Protein AF-A0A3Q4HGF5-F1 (afdb_monomer_lite)

pLDDT: mean 71.31, std 18.89, range [35.66, 96.5]

Structure (mmCIF, N/CA/C/O backbone):
data_AF-A0A3Q4HGF5-F1
#
_entry.id   AF-A0A3Q4HGF5-F1
#
loop_
_atom_site.group_PDB
_atom_site.id
_atom_site.type_symbol
_atom_site.label_atom_id
_atom_site.label_alt_id
_atom_site.label_comp_id
_atom_site.label_asym_id
_atom_site.label_entity_id
_atom_site.label_seq_id
_atom_site.pdbx_PDB_ins_code
_atom_site.Cartn_x
_atom_site.Cartn_y
_atom_site.Cartn_z
_atom_site.occupancy
_atom_site.B_iso_or_equiv
_atom_site.auth_seq_id
_atom_site.auth_comp_id
_atom_site.auth_asym_id
_atom_site.auth_atom_id
_atom_site.pdbx_PDB_model_num
ATOM 1 N N . MET A 1 1 ? -56.354 4.482 -46.664 1.00 35.66 1 MET A N 1
ATOM 2 C CA . MET A 1 1 ? -55.286 3.959 -45.785 1.00 35.66 1 MET A CA 1
ATOM 3 C C . MET A 1 1 ? -54.452 5.154 -45.345 1.00 35.66 1 MET A C 1
ATOM 5 O O . MET A 1 1 ? -53.953 5.845 -46.217 1.00 35.66 1 MET A O 1
ATOM 9 N N . LEU A 1 2 ? -54.702 5.656 -44.128 1.00 39.47 2 LEU A N 1
ATOM 10 C CA . LEU A 1 2 ? -53.743 5.702 -43.001 1.00 39.47 2 LEU A CA 1
ATOM 11 C C . LEU A 1 2 ? -52.367 6.253 -43.426 1.00 39.47 2 LEU A C 1
ATOM 13 O O . LEU A 1 2 ? -51.704 5.656 -44.256 1.00 39.47 2 LEU A O 1
ATOM 17 N N . SER A 1 3 ? -51.875 7.365 -42.888 1.00 37.03 3 SER A N 1
ATOM 18 C CA . SER A 1 3 ? -51.579 7.489 -41.462 1.00 37.03 3 SER A CA 1
ATOM 19 C C . SER A 1 3 ? -51.325 8.953 -41.081 1.00 37.03 3 SER A C 1
ATOM 21 O O . SER A 1 3 ? -50.572 9.649 -41.760 1.00 37.03 3 SER A O 1
ATOM 23 N N . GLY A 1 4 ? -51.946 9.413 -39.993 1.00 42.22 4 GLY A N 1
ATOM 24 C CA . GLY A 1 4 ? -51.650 10.703 -39.376 1.00 42.22 4 GLY A CA 1
ATOM 25 C C . GLY A 1 4 ? -50.315 10.655 -38.634 1.00 42.22 4 GLY A C 1
ATOM 26 O O . GLY A 1 4 ? -50.086 9.769 -37.813 1.00 42.22 4 GLY A O 1
ATOM 27 N N . CYS A 1 5 ? -49.437 11.619 -38.904 1.00 43.31 5 CYS A N 1
ATOM 28 C CA . CYS A 1 5 ? -48.225 11.838 -38.119 1.00 43.31 5 CYS A CA 1
ATOM 29 C C . CYS A 1 5 ? -48.594 12.598 -36.836 1.00 43.31 5 CYS A C 1
ATOM 31 O O . CYS A 1 5 ? -48.596 13.827 -36.805 1.00 43.31 5 CYS A O 1
ATOM 33 N N . PHE A 1 6 ? -48.934 11.867 -35.774 1.00 44.28 6 PHE A N 1
ATOM 34 C CA . PHE A 1 6 ? -48.959 12.416 -34.419 1.00 44.28 6 PHE A CA 1
ATOM 35 C C . PHE A 1 6 ? -47.511 12.637 -33.964 1.00 44.28 6 PHE A C 1
ATOM 37 O O . PHE A 1 6 ? -46.807 11.694 -33.606 1.00 44.28 6 PHE A O 1
ATOM 44 N N . GLY A 1 7 ? -47.051 13.888 -34.009 1.00 44.84 7 GLY A N 1
ATOM 45 C CA . GLY A 1 7 ? -45.784 14.297 -33.411 1.00 44.84 7 GLY A CA 1
ATOM 46 C C . GLY A 1 7 ? -45.879 14.225 -31.889 1.00 44.84 7 GLY A C 1
ATOM 47 O O . GLY A 1 7 ? -46.416 15.129 -31.253 1.00 44.84 7 GLY A O 1
ATOM 48 N N . LEU A 1 8 ? -45.385 13.135 -31.305 1.00 48.81 8 LEU A N 1
ATOM 49 C CA . LEU A 1 8 ? -45.295 12.956 -29.860 1.00 48.81 8 LEU A CA 1
ATOM 50 C C . LEU A 1 8 ? -44.100 13.773 -29.334 1.00 48.81 8 LEU A C 1
ATOM 52 O O . LEU A 1 8 ? -42.947 13.361 -29.456 1.00 48.81 8 LEU A O 1
ATOM 56 N N . LEU A 1 9 ? -44.373 14.956 -28.781 1.00 47.81 9 LEU A N 1
ATOM 57 C CA . LEU A 1 9 ? -43.371 15.810 -28.142 1.00 47.81 9 LEU A CA 1
ATOM 58 C C . LEU A 1 9 ? -42.982 15.199 -26.780 1.00 47.81 9 LEU A C 1
ATOM 60 O O . LEU A 1 9 ? -43.634 15.434 -25.764 1.00 47.81 9 LEU A O 1
ATOM 64 N N . LEU A 1 10 ? -41.939 14.369 -26.755 1.00 46.34 10 LEU A N 1
ATOM 65 C CA . LEU A 1 10 ? -41.354 13.836 -25.521 1.00 46.34 10 LEU A CA 1
ATOM 66 C C . LEU A 1 10 ? -40.499 14.919 -24.844 1.00 46.34 10 LEU A C 1
ATOM 68 O O . LEU A 1 10 ? -39.324 15.096 -25.158 1.00 46.34 10 LEU A O 1
ATOM 72 N N . LEU A 1 11 ? -41.098 15.646 -23.900 1.00 50.38 11 LEU A N 1
ATOM 73 C CA . LEU A 1 11 ? -40.380 16.497 -22.950 1.00 50.38 11 LEU A CA 1
ATOM 74 C C . LEU A 1 11 ? -39.703 15.604 -21.898 1.00 50.38 11 LEU A C 1
ATOM 76 O O . LEU A 1 11 ? -40.305 15.241 -20.889 1.00 50.38 11 LEU A O 1
ATOM 80 N N . LEU A 1 12 ? -38.446 15.228 -22.140 1.00 50.66 12 LEU A N 1
ATOM 81 C CA . LEU A 1 12 ? -37.580 14.665 -21.102 1.00 50.66 12 LEU A CA 1
ATOM 82 C C . LEU A 1 12 ? -37.273 15.765 -20.070 1.00 50.66 12 LEU A C 1
ATOM 84 O O . LEU A 1 12 ? -36.785 16.829 -20.462 1.00 50.66 12 LEU A O 1
ATOM 88 N N . PRO A 1 13 ? -37.518 15.553 -18.765 1.00 48.97 13 PRO A N 1
ATOM 89 C CA . PRO A 1 13 ? -37.087 16.507 -17.760 1.00 48.97 13 PRO A CA 1
ATOM 90 C C . PRO A 1 13 ? -35.556 16.495 -17.725 1.00 48.97 13 PRO A C 1
ATOM 92 O O . PRO A 1 13 ? -34.940 15.466 -17.445 1.00 48.97 13 PRO A O 1
ATOM 95 N N . LEU A 1 14 ? -34.936 17.642 -18.017 1.00 52.38 14 LEU A N 1
ATOM 96 C CA . LEU A 1 14 ? -33.533 17.874 -17.691 1.00 52.38 14 LEU A CA 1
ATOM 97 C C . LEU A 1 14 ? -33.391 17.738 -16.173 1.00 52.38 14 LEU A C 1
ATOM 99 O O . LEU A 1 14 ? -33.722 18.646 -15.412 1.00 52.38 14 LEU A O 1
ATOM 103 N N . VAL A 1 15 ? -32.908 16.580 -15.731 1.00 49.19 15 VAL A N 1
ATOM 104 C CA . VAL A 1 15 ? -32.385 16.404 -14.382 1.00 49.19 15 VAL A CA 1
ATOM 105 C C . VAL A 1 15 ? -31.112 17.239 -14.319 1.00 49.19 15 VAL A C 1
ATOM 107 O O . VAL A 1 15 ? -30.035 16.806 -14.725 1.00 49.19 15 VAL A O 1
ATOM 110 N N . CYS A 1 16 ? -31.246 18.481 -13.863 1.00 44.25 16 CYS A N 1
ATOM 111 C CA . CYS A 1 16 ? -30.113 19.308 -13.489 1.00 44.25 16 CYS A CA 1
ATOM 112 C C . CYS A 1 16 ? -29.429 18.636 -12.292 1.00 44.25 16 CYS A C 1
ATOM 114 O O . CYS A 1 16 ? -29.851 18.804 -11.149 1.00 44.25 16 CYS A O 1
ATOM 116 N N . CYS A 1 17 ? -28.389 17.843 -12.551 1.00 39.12 17 CYS A N 1
ATOM 117 C CA . CYS A 1 17 ? -27.475 17.377 -11.516 1.00 39.12 17 CYS A CA 1
ATOM 118 C C . CYS A 1 17 ? -26.797 18.601 -10.890 1.00 39.12 17 CYS A C 1
ATOM 120 O O . CYS A 1 17 ? -25.842 19.149 -11.440 1.00 39.12 17 CYS A O 1
ATOM 122 N N . VAL A 1 18 ? -27.313 19.044 -9.746 1.00 48.78 18 VAL A N 1
ATOM 123 C CA . VAL A 1 18 ? -26.664 20.041 -8.893 1.00 48.78 18 VAL A CA 1
ATOM 124 C C . VAL A 1 18 ? -25.332 19.440 -8.422 1.00 48.78 18 VAL A C 1
ATOM 126 O O . VAL A 1 18 ? -25.352 18.387 -7.779 1.00 48.78 18 VAL A O 1
ATOM 129 N N . PRO A 1 19 ? -24.165 20.040 -8.723 1.00 44.31 19 PRO A N 1
ATOM 130 C CA . PRO A 1 19 ? -22.895 19.520 -8.238 1.00 44.31 19 PRO A CA 1
ATOM 131 C C . PRO A 1 19 ? -22.830 19.720 -6.722 1.00 44.31 19 PRO A C 1
ATOM 133 O O . PRO A 1 19 ? -22.848 20.848 -6.235 1.00 44.31 19 PRO A O 1
ATOM 136 N N . SER A 1 20 ? -22.763 18.631 -5.959 1.00 41.69 20 SER A N 1
ATOM 137 C CA . SER A 1 20 ? -22.551 18.687 -4.512 1.00 41.69 20 SER A CA 1
ATOM 138 C C . SER A 1 20 ? -21.148 19.246 -4.212 1.00 41.69 20 SER A C 1
ATOM 140 O O . SER A 1 20 ? -20.162 18.665 -4.677 1.00 41.69 20 SER A O 1
ATOM 142 N N . PRO A 1 21 ? -20.992 20.324 -3.420 1.00 50.00 21 PRO A N 1
ATOM 143 C CA . PRO A 1 21 ? -19.684 20.844 -3.049 1.00 50.00 21 PRO A CA 1
ATOM 144 C C . PRO A 1 21 ? -19.187 20.108 -1.802 1.00 50.00 21 PRO A C 1
ATOM 146 O O . PRO A 1 21 ? -19.148 20.653 -0.706 1.00 50.00 21 PRO A O 1
ATOM 149 N N . SER A 1 22 ? -18.831 18.833 -1.943 1.00 49.72 22 SER A N 1
ATOM 150 C CA . SER A 1 22 ? -18.155 18.102 -0.863 1.00 49.72 22 SER A CA 1
ATOM 151 C C . SER A 1 22 ? -17.286 16.969 -1.400 1.00 49.72 22 SER A C 1
ATOM 153 O O . SER A 1 22 ? -17.326 15.841 -0.913 1.00 49.72 22 SER A O 1
ATOM 155 N N . ARG A 1 23 ? -16.475 17.254 -2.424 1.00 43.34 23 ARG A N 1
ATOM 156 C CA . ARG A 1 23 ? -15.338 16.395 -2.757 1.00 43.34 23 ARG A CA 1
ATOM 157 C C . ARG A 1 23 ? -14.121 16.973 -2.052 1.00 43.34 23 ARG A C 1
ATOM 159 O O . ARG A 1 23 ? -13.489 17.899 -2.549 1.00 43.34 23 ARG A O 1
ATOM 166 N N . SER A 1 24 ? -13.823 16.451 -0.863 1.00 55.25 24 SER A N 1
ATOM 167 C CA . SER A 1 24 ? -12.527 16.672 -0.220 1.00 55.25 24 SER A CA 1
ATOM 168 C C . SER A 1 24 ? -11.428 16.390 -1.251 1.00 55.25 24 SER A C 1
ATOM 170 O O . SER A 1 24 ? -11.512 15.343 -1.907 1.00 55.25 24 SER A O 1
ATOM 172 N N . PRO A 1 25 ? -10.428 17.270 -1.434 1.00 53.31 25 PRO A N 1
ATOM 173 C CA . PRO A 1 25 ? -9.380 17.016 -2.407 1.00 53.31 25 PRO A CA 1
ATOM 174 C C . PRO A 1 25 ? -8.710 15.700 -2.022 1.00 53.31 25 PRO A C 1
ATOM 176 O O . PRO A 1 25 ? -8.272 15.522 -0.883 1.00 53.31 25 PRO A O 1
ATOM 179 N N . SER A 1 26 ? -8.690 14.750 -2.958 1.00 56.25 26 SER A N 1
ATOM 180 C CA . SER A 1 26 ? -7.901 13.531 -2.835 1.00 56.25 26 SER A CA 1
ATOM 181 C C . SER A 1 26 ? -6.486 13.960 -2.471 1.00 56.25 26 SER A C 1
ATOM 183 O O . SER A 1 26 ? -5.829 14.618 -3.280 1.00 56.25 26 SER A O 1
ATOM 185 N N . ARG A 1 27 ? -6.039 13.662 -1.245 1.00 59.62 27 ARG A N 1
ATOM 186 C CA . ARG A 1 27 ? -4.654 13.909 -0.841 1.00 59.62 27 ARG A CA 1
ATOM 187 C C . ARG A 1 27 ? -3.787 13.026 -1.727 1.00 59.62 27 ARG A C 1
ATOM 189 O O . ARG A 1 27 ? -3.665 11.827 -1.497 1.00 59.62 27 ARG A O 1
ATOM 196 N N . LEU A 1 28 ? -3.291 13.616 -2.807 1.00 65.75 28 LEU A N 1
ATOM 197 C CA . LEU A 1 28 ? -2.440 12.952 -3.774 1.00 65.75 28 LEU A CA 1
ATOM 198 C C . LEU A 1 28 ? -1.163 12.534 -3.041 1.00 65.75 28 LEU A C 1
ATOM 200 O O . LEU A 1 28 ? -0.588 13.326 -2.293 1.00 65.75 28 LEU A O 1
ATOM 204 N N . CYS A 1 29 ? -0.745 11.282 -3.217 1.00 55.31 29 CYS A N 1
ATOM 205 C CA . CYS A 1 29 ? 0.492 10.779 -2.634 1.00 55.31 29 CYS A CA 1
ATOM 206 C C . CYS A 1 29 ? 1.663 11.630 -3.151 1.00 55.31 29 CYS A C 1
ATOM 208 O O . CYS A 1 29 ? 2.008 11.551 -4.329 1.00 55.31 29 CYS A O 1
ATOM 210 N N . ARG A 1 30 ? 2.253 12.460 -2.284 1.00 71.44 30 ARG A N 1
ATOM 211 C CA . ARG A 1 30 ? 3.382 13.328 -2.637 1.00 71.44 30 ARG A CA 1
ATOM 212 C C . ARG A 1 30 ? 4.675 12.529 -2.496 1.00 71.44 30 ARG A C 1
ATOM 214 O O . ARG A 1 30 ? 4.907 11.921 -1.451 1.00 71.44 30 ARG A O 1
ATOM 221 N N . ARG A 1 31 ? 5.498 12.481 -3.545 1.00 65.06 31 ARG A N 1
ATOM 222 C CA . ARG A 1 31 ? 6.819 11.844 -3.483 1.00 65.06 31 ARG A CA 1
ATOM 223 C C . ARG A 1 31 ? 7.765 12.782 -2.735 1.00 65.06 31 ARG A C 1
ATOM 225 O O . ARG A 1 31 ? 7.825 13.963 -3.048 1.00 65.06 31 ARG A O 1
ATOM 232 N N . CYS A 1 32 ? 8.528 12.264 -1.773 1.00 58.56 32 CYS A N 1
ATOM 233 C CA . CYS A 1 32 ? 9.476 13.065 -0.984 1.00 58.56 32 CYS A CA 1
ATOM 234 C C . CYS A 1 32 ? 10.593 13.730 -1.816 1.00 58.56 32 CYS A C 1
ATOM 236 O O . CYS A 1 32 ? 11.316 14.562 -1.286 1.00 58.56 32 CYS A O 1
ATOM 238 N N . CYS A 1 33 ? 10.743 13.368 -3.094 1.00 57.91 33 CYS A N 1
ATOM 239 C CA . CYS A 1 33 ? 11.756 13.911 -4.000 1.00 57.91 33 CYS A CA 1
ATOM 240 C C . CYS A 1 33 ? 11.229 15.007 -4.942 1.00 57.91 33 CYS A C 1
ATOM 242 O O . CYS A 1 33 ? 12.013 15.516 -5.740 1.00 57.91 33 CYS A O 1
ATOM 244 N N . ASP A 1 34 ? 9.941 15.364 -4.881 1.00 60.09 34 ASP A N 1
ATOM 245 C CA . ASP A 1 34 ? 9.435 16.514 -5.633 1.00 60.09 34 ASP A CA 1
ATOM 246 C C . ASP A 1 34 ? 9.974 17.779 -4.951 1.00 60.09 34 ASP A C 1
ATOM 248 O O . ASP A 1 34 ? 9.632 18.072 -3.803 1.00 60.09 34 ASP A O 1
ATOM 252 N N . GLN A 1 35 ? 10.912 18.445 -5.627 1.00 50.84 35 GLN A N 1
ATOM 253 C CA . GLN A 1 35 ? 11.728 19.520 -5.074 1.00 50.84 35 GLN A CA 1
ATOM 254 C C . GLN A 1 35 ? 10.904 20.631 -4.413 1.00 50.84 35 GLN A C 1
ATOM 256 O O . GLN A 1 35 ? 9.824 21.018 -4.854 1.00 50.84 35 GLN A O 1
ATOM 261 N N . GLN A 1 36 ? 11.490 21.102 -3.317 1.00 51.50 36 GLN A N 1
ATOM 262 C CA . GLN A 1 36 ? 11.081 22.209 -2.473 1.00 51.50 36 GLN A CA 1
ATOM 263 C C . GLN A 1 36 ? 10.873 23.497 -3.273 1.00 51.50 36 GLN A C 1
ATOM 265 O O . GLN A 1 36 ? 11.804 23.976 -3.911 1.00 51.50 36 GLN A O 1
ATOM 270 N N . ASP A 1 37 ? 9.711 24.115 -3.083 1.00 43.91 37 ASP A N 1
ATOM 271 C CA . ASP A 1 37 ? 9.666 25.560 -2.879 1.00 43.91 37 ASP A CA 1
ATOM 272 C C . ASP A 1 37 ? 9.748 25.801 -1.361 1.00 43.91 37 ASP A C 1
ATOM 274 O O . ASP A 1 37 ? 9.038 25.168 -0.576 1.00 43.91 37 ASP A O 1
ATOM 278 N N . SER A 1 38 ? 10.716 26.628 -0.973 1.00 43.31 38 SER A N 1
ATOM 279 C CA . SER A 1 38 ? 11.358 26.755 0.345 1.00 43.31 38 SER A CA 1
ATOM 280 C C . SER A 1 38 ? 10.490 27.384 1.473 1.00 43.31 38 SER A C 1
ATOM 282 O O . SER A 1 38 ? 9.271 27.463 1.368 1.00 43.31 38 SER A O 1
ATOM 284 N N . PRO A 1 39 ? 11.077 27.784 2.622 1.00 49.66 39 PRO A N 1
ATOM 285 C CA . PRO A 1 39 ? 11.060 27.051 3.880 1.00 49.66 39 PRO A CA 1
ATOM 286 C C . PRO A 1 39 ? 10.168 27.728 4.935 1.00 49.66 39 PRO A C 1
ATOM 288 O O . PRO A 1 39 ? 10.315 28.913 5.228 1.00 49.66 39 PRO A O 1
ATOM 291 N N . ALA A 1 40 ? 9.310 26.965 5.605 1.00 40.34 40 ALA A N 1
ATOM 292 C CA . ALA A 1 40 ? 8.737 27.398 6.873 1.00 40.34 40 ALA A CA 1
ATOM 293 C C . ALA A 1 40 ? 8.407 26.189 7.747 1.00 40.34 40 ALA A C 1
ATOM 295 O O . ALA A 1 40 ? 7.867 25.194 7.273 1.00 40.34 40 ALA A O 1
ATOM 296 N N . ALA A 1 41 ? 8.697 26.344 9.036 1.00 41.94 41 ALA A N 1
ATOM 297 C CA . ALA A 1 41 ? 8.429 25.426 10.135 1.00 41.94 41 ALA A CA 1
ATOM 298 C C . ALA A 1 41 ? 9.392 24.234 10.262 1.00 41.94 41 ALA A C 1
ATOM 300 O O . ALA A 1 41 ? 9.117 23.098 9.879 1.00 41.94 41 ALA A O 1
ATOM 301 N N . THR A 1 42 ? 10.490 24.499 10.967 1.00 45.69 42 THR A N 1
ATOM 302 C CA . THR A 1 42 ? 11.131 23.542 11.870 1.00 45.69 42 THR A CA 1
ATOM 303 C C . THR A 1 42 ? 10.087 23.027 12.870 1.00 45.69 42 THR A C 1
ATOM 305 O O . THR A 1 42 ? 9.938 23.564 13.964 1.00 45.69 42 THR A O 1
ATOM 308 N N . A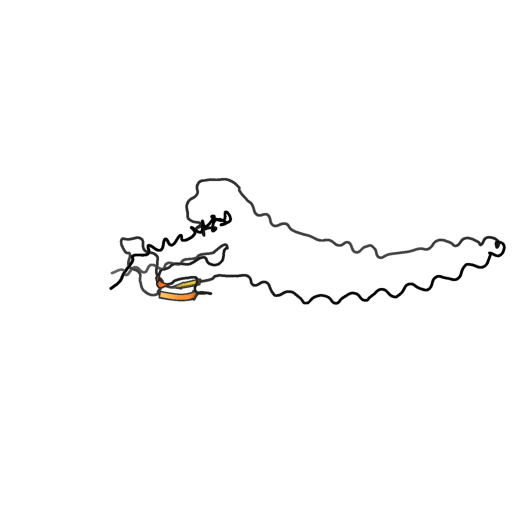LA A 1 43 ? 9.318 22.007 12.499 1.00 45.62 43 ALA A N 1
ATOM 309 C CA . ALA A 1 43 ? 8.484 21.273 13.440 1.00 45.62 43 ALA A CA 1
ATOM 310 C C . ALA A 1 43 ? 9.350 20.182 14.084 1.00 45.62 43 ALA A C 1
ATOM 312 O O . ALA A 1 43 ? 9.434 19.056 13.596 1.00 45.62 43 ALA A O 1
ATOM 313 N N . GLN A 1 44 ? 10.048 20.536 15.165 1.00 44.03 44 GLN A N 1
ATOM 314 C CA . GLN A 1 44 ? 10.618 19.545 16.073 1.00 44.03 44 GLN A CA 1
ATOM 315 C C . GLN A 1 44 ? 9.460 18.795 16.743 1.00 44.03 44 GLN A C 1
ATOM 317 O O . GLN A 1 44 ? 8.711 19.367 17.530 1.00 44.03 44 GLN A O 1
ATOM 322 N N . TYR A 1 45 ? 9.300 17.510 16.436 1.00 41.72 45 TYR A N 1
ATOM 323 C CA . TYR A 1 45 ? 8.420 16.634 17.201 1.00 41.72 45 TYR A CA 1
ATOM 324 C C . TYR A 1 45 ? 9.078 16.338 18.555 1.00 41.72 45 TYR A C 1
ATOM 326 O O . TYR A 1 45 ? 9.953 15.481 18.649 1.00 41.72 45 TYR A O 1
ATOM 334 N N . GLN A 1 46 ? 8.671 17.049 19.608 1.00 54.75 46 GLN A N 1
ATOM 335 C CA . GLN A 1 46 ? 8.976 16.667 20.988 1.00 54.75 46 GLN A CA 1
ATOM 336 C C . GLN A 1 46 ? 7.868 15.752 21.521 1.00 54.75 46 GLN A C 1
ATOM 338 O O . GLN A 1 46 ? 6.704 16.137 21.611 1.00 54.75 46 GLN A O 1
ATOM 343 N N . MET A 1 47 ? 8.248 14.519 21.856 1.00 50.34 47 MET A N 1
ATOM 344 C CA . MET A 1 47 ? 7.405 13.532 22.531 1.00 50.34 47 MET A CA 1
ATOM 345 C C . MET A 1 47 ? 7.216 13.942 24.005 1.00 50.34 47 MET A C 1
ATOM 347 O O . MET A 1 47 ? 8.223 14.131 24.688 1.00 50.34 47 MET A O 1
ATOM 351 N N . PRO A 1 48 ? 5.982 14.080 24.528 1.00 59.56 48 PRO A N 1
ATOM 352 C CA . PRO A 1 48 ? 5.781 14.424 25.932 1.00 59.56 48 PRO A CA 1
ATOM 353 C C . PRO A 1 48 ? 5.985 13.199 26.836 1.00 59.56 48 PRO A C 1
ATOM 355 O O . PRO A 1 48 ? 5.353 12.159 26.652 1.00 59.56 48 PRO A O 1
ATOM 358 N N . GLU A 1 49 ? 6.851 13.331 27.840 1.00 58.44 49 GLU A N 1
ATOM 359 C CA . GLU A 1 49 ? 7.040 12.329 28.891 1.00 58.44 49 GLU A CA 1
ATOM 360 C C . GLU A 1 49 ? 5.960 12.507 29.972 1.00 58.44 49 GLU A C 1
ATOM 362 O O . GLU A 1 49 ? 5.982 13.458 30.753 1.00 58.44 49 GLU A O 1
ATOM 367 N N . VAL A 1 50 ? 4.985 11.596 30.013 1.00 59.38 50 VAL A N 1
ATOM 368 C CA . VAL A 1 50 ? 3.920 11.595 31.026 1.00 59.38 50 VAL A CA 1
ATOM 369 C C . VAL A 1 50 ? 4.357 10.731 32.209 1.00 59.38 50 VAL A C 1
ATOM 371 O O . VAL A 1 50 ? 4.366 9.505 32.120 1.00 59.38 50 VAL A O 1
ATOM 374 N N . ARG A 1 51 ? 4.696 11.363 33.338 1.00 54.22 51 ARG A N 1
ATOM 375 C CA . ARG A 1 51 ? 4.935 10.679 34.621 1.00 54.22 51 ARG A CA 1
ATOM 376 C C . ARG A 1 51 ? 3.743 10.888 35.553 1.00 54.22 51 ARG A C 1
ATOM 378 O O . ARG A 1 51 ? 3.552 11.979 36.081 1.00 54.22 51 ARG A O 1
ATOM 385 N N . THR A 1 52 ? 2.943 9.848 35.780 1.00 46.19 52 THR A N 1
ATOM 386 C CA . THR A 1 52 ? 1.840 9.876 36.754 1.00 46.19 52 THR A CA 1
ATOM 387 C C . THR A 1 52 ? 2.318 9.363 38.111 1.00 46.19 52 THR A C 1
ATOM 389 O O . THR A 1 52 ? 2.591 8.172 38.254 1.00 46.19 52 THR A O 1
ATOM 392 N N . VAL A 1 53 ? 2.396 10.239 39.116 1.00 63.06 53 VAL A N 1
ATOM 393 C CA . VAL A 1 53 ? 2.697 9.857 40.506 1.00 63.06 53 VAL A CA 1
ATOM 394 C C . VAL A 1 53 ? 1.406 9.925 41.320 1.00 63.06 53 VAL A C 1
ATOM 396 O O . VAL A 1 53 ? 0.891 11.006 41.592 1.00 63.06 53 VAL A O 1
ATOM 399 N N . ILE A 1 54 ? 0.867 8.766 41.698 1.00 64.88 54 ILE A N 1
ATOM 400 C CA . ILE A 1 54 ? -0.273 8.655 42.615 1.00 64.88 54 ILE A CA 1
ATOM 401 C C . ILE A 1 54 ? 0.300 8.537 44.032 1.00 64.88 54 ILE A C 1
ATOM 403 O O . ILE A 1 54 ? 0.923 7.533 44.370 1.00 64.88 54 ILE A O 1
ATOM 407 N N . ASN A 1 55 ? 0.131 9.573 44.856 1.00 55.16 55 ASN A N 1
ATOM 408 C CA . ASN A 1 55 ? 0.661 9.601 46.220 1.00 55.16 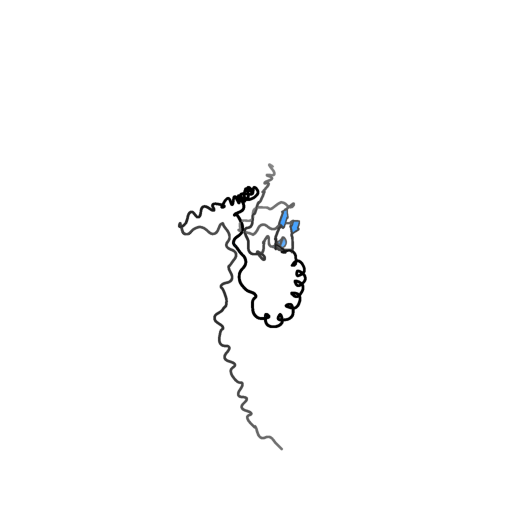55 ASN A CA 1
ATOM 409 C C . ASN A 1 55 ? -0.261 8.815 47.177 1.00 55.16 55 ASN A C 1
ATOM 411 O O . ASN A 1 55 ? -1.266 9.335 47.659 1.00 55.16 55 ASN A O 1
ATOM 415 N N . MET A 1 56 ? 0.063 7.544 47.436 1.00 54.59 56 MET A N 1
ATOM 416 C CA . MET A 1 56 ? -0.641 6.678 48.396 1.00 54.59 56 MET A CA 1
ATOM 417 C C . MET A 1 56 ? -0.180 6.944 49.842 1.00 54.59 56 MET A C 1
ATOM 419 O O . MET A 1 56 ? 0.481 6.104 50.446 1.00 54.59 56 MET A O 1
ATOM 423 N N . THR A 1 57 ? -0.507 8.108 50.414 1.00 59.38 57 THR A N 1
ATOM 424 C CA . THR A 1 57 ? -0.189 8.423 51.829 1.00 59.38 57 THR A CA 1
ATOM 425 C C . THR A 1 57 ? -1.392 8.757 52.718 1.00 59.38 57 THR A C 1
ATOM 427 O O . THR A 1 57 ? -1.212 9.047 53.895 1.00 59.38 57 THR A O 1
ATOM 430 N N . ILE A 1 58 ? -2.635 8.613 52.244 1.00 54.44 58 ILE A N 1
ATOM 431 C CA . ILE A 1 58 ? -3.838 8.829 53.079 1.00 54.44 58 ILE A CA 1
ATOM 432 C C . ILE A 1 58 ? -4.302 7.524 53.756 1.00 54.44 58 ILE A C 1
ATOM 434 O O . ILE A 1 58 ? -5.453 7.122 53.631 1.00 54.44 58 ILE A O 1
ATOM 438 N N . LEU A 1 59 ? -3.404 6.830 54.461 1.00 55.03 59 LEU A N 1
ATOM 439 C CA . LEU A 1 59 ? -3.753 5.684 55.315 1.00 55.03 59 LEU A CA 1
ATOM 440 C C . LEU A 1 59 ? -2.950 5.720 56.621 1.00 55.03 59 LEU A C 1
ATOM 442 O O . LEU A 1 59 ? -2.057 4.905 56.837 1.00 55.03 59 LEU A O 1
ATOM 446 N N . LYS A 1 60 ? -3.271 6.671 57.506 1.00 54.12 60 LYS A N 1
ATOM 447 C CA . LYS A 1 60 ? -3.015 6.527 58.945 1.00 54.12 60 LYS A CA 1
ATOM 448 C C . LYS A 1 60 ? -3.934 7.456 59.736 1.00 54.12 60 LYS A C 1
ATOM 450 O O . LYS A 1 60 ? -3.734 8.666 59.750 1.00 54.12 60 LYS A O 1
ATOM 455 N N . GLY A 1 61 ? -4.973 6.876 60.327 1.00 59.38 61 GLY A N 1
ATOM 456 C CA . GLY A 1 61 ? -5.783 7.542 61.339 1.00 59.38 61 GLY A CA 1
ATOM 457 C C . GLY A 1 61 ? -5.109 7.512 62.711 1.00 59.38 61 GLY A C 1
ATOM 458 O O . GLY A 1 61 ? -4.098 6.830 62.889 1.00 59.38 61 GLY A O 1
ATOM 459 N N . ASP A 1 62 ? -5.723 8.268 63.627 1.00 51.66 62 ASP A N 1
ATOM 460 C CA . ASP A 1 62 ? -5.787 8.132 65.099 1.00 51.66 62 ASP A CA 1
ATOM 461 C C . ASP A 1 62 ? -5.421 9.460 65.793 1.00 51.66 62 ASP A C 1
ATOM 463 O O . ASP A 1 62 ? -4.501 10.155 65.378 1.00 51.66 62 ASP A O 1
ATOM 467 N N . LYS A 1 63 ? -6.117 9.926 66.837 1.00 57.03 63 LYS A N 1
ATOM 468 C CA . LYS A 1 63 ? -6.711 9.222 67.984 1.00 57.03 63 LYS A CA 1
ATOM 469 C C . LYS A 1 63 ? -7.958 9.971 68.483 1.00 57.03 63 LYS A C 1
ATOM 471 O O . LYS A 1 63 ? -8.011 11.191 68.396 1.00 57.03 63 LYS A O 1
ATOM 476 N N . GLY A 1 64 ? -8.930 9.226 69.010 1.00 60.53 64 GLY A N 1
ATOM 477 C CA . GLY A 1 64 ? -10.223 9.750 69.459 1.00 60.53 64 GLY A CA 1
ATOM 478 C C . GLY A 1 64 ? -10.165 10.697 70.662 1.00 60.53 64 GLY A C 1
ATOM 479 O O . GLY A 1 64 ? -9.310 10.563 71.544 1.00 60.53 64 GLY A O 1
ATOM 480 N N . ASP A 1 65 ? -11.124 11.622 70.678 1.00 65.62 65 ASP A N 1
ATOM 481 C CA . ASP A 1 65 ? -11.334 12.631 71.713 1.00 65.62 65 ASP A CA 1
ATOM 482 C C . ASP A 1 65 ? -11.828 12.039 73.044 1.00 65.62 65 ASP A C 1
ATOM 484 O O . ASP A 1 65 ? -12.445 10.971 73.111 1.00 65.62 65 ASP A O 1
ATOM 488 N N . LYS A 1 66 ? -11.544 12.757 74.135 1.00 65.19 66 LYS A N 1
ATOM 489 C CA . LYS A 1 66 ? -11.945 12.405 75.503 1.00 65.19 66 LYS A CA 1
ATOM 490 C C . LYS A 1 66 ? -13.446 12.654 75.690 1.00 65.19 66 LYS A C 1
ATOM 492 O O . LYS A 1 66 ? -13.932 13.725 75.360 1.00 65.19 66 LYS A O 1
ATOM 497 N N . GLY A 1 67 ? -14.160 11.676 76.248 1.00 61.41 67 GLY A N 1
ATOM 498 C CA . GLY A 1 67 ? -15.610 11.759 76.439 1.00 61.41 67 GLY A CA 1
ATOM 499 C C . GLY A 1 67 ? -16.037 12.774 77.503 1.00 61.41 67 GLY A C 1
ATOM 500 O O . GLY A 1 67 ? -15.472 12.810 78.600 1.00 61.41 67 GLY A O 1
ATOM 501 N N . ASP A 1 68 ? -17.072 13.550 77.186 1.00 65.88 68 ASP A N 1
ATOM 502 C CA . ASP A 1 68 ? -17.700 14.504 78.100 1.00 65.88 68 ASP A CA 1
ATOM 503 C C . ASP A 1 68 ? -18.674 13.832 79.081 1.00 65.88 68 ASP A C 1
ATOM 505 O O . ASP A 1 68 ? -19.309 12.813 78.795 1.00 65.88 68 ASP A O 1
ATOM 509 N N . LYS A 1 69 ? -18.800 14.427 80.272 1.00 64.31 69 LYS A N 1
ATOM 510 C CA . LYS A 1 69 ? -19.686 13.966 81.350 1.00 64.31 69 LYS A CA 1
ATOM 511 C C . LYS A 1 69 ? -21.148 14.310 81.031 1.00 64.31 69 LYS A C 1
ATOM 513 O O . LYS A 1 69 ? -21.453 15.434 80.647 1.00 64.31 69 LYS A O 1
ATOM 518 N N . GLY A 1 70 ? -22.045 13.343 81.230 1.00 61.44 70 GLY A N 1
ATOM 519 C CA . GLY A 1 70 ? -23.452 13.430 80.827 1.00 61.44 70 GLY A CA 1
ATOM 520 C C . GLY A 1 70 ? -24.257 14.536 81.518 1.00 61.44 70 GLY A C 1
ATOM 521 O O . GLY A 1 70 ? -24.071 14.824 82.702 1.00 61.44 70 GLY A O 1
ATOM 522 N N . THR A 1 71 ? -25.184 15.128 80.766 1.00 63.47 71 THR A N 1
ATOM 523 C CA . THR A 1 71 ? -26.140 16.135 81.240 1.00 63.47 71 THR A CA 1
ATOM 524 C C . THR A 1 71 ? -27.428 15.485 81.781 1.00 63.47 71 THR A C 1
ATOM 526 O O . THR A 1 71 ? -27.783 14.385 81.350 1.00 63.47 71 THR A O 1
ATOM 529 N N . PRO A 1 72 ? -28.143 16.126 82.731 1.00 67.19 72 PRO A N 1
ATOM 530 C CA . PRO A 1 72 ? -29.395 15.596 83.282 1.00 67.19 72 PRO A CA 1
ATOM 531 C C . PRO A 1 72 ? -30.506 15.429 82.233 1.00 67.19 72 PRO A C 1
ATOM 533 O O . PRO A 1 72 ? -30.609 16.210 81.285 1.00 67.19 72 PRO A O 1
ATOM 536 N N . GLY A 1 73 ? -31.356 14.416 82.430 1.00 62.31 73 GLY A N 1
ATOM 537 C CA . GLY A 1 73 ? -32.400 14.019 81.482 1.00 62.31 73 GLY A CA 1
ATOM 538 C C . GLY A 1 73 ? -33.508 15.061 81.306 1.00 62.31 73 GLY A C 1
ATOM 539 O O . GLY A 1 73 ? -33.966 15.674 82.270 1.00 62.31 73 GLY A O 1
ATOM 540 N N . LYS A 1 74 ? -33.956 15.245 80.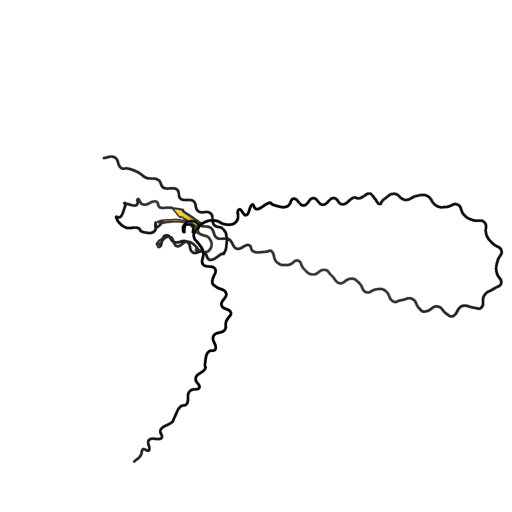059 1.00 64.75 74 LYS A N 1
ATOM 541 C CA . LYS A 1 74 ? -35.080 16.126 79.709 1.00 64.75 74 LYS A CA 1
ATOM 542 C C . LYS A 1 74 ? -36.429 15.388 79.826 1.00 64.75 74 LYS A C 1
ATOM 544 O O . LYS A 1 74 ? -36.446 14.167 79.663 1.00 64.75 74 LYS A O 1
ATOM 549 N N . PRO A 1 75 ? -37.545 16.104 80.081 1.00 66.38 75 PRO A N 1
ATOM 550 C CA . PRO A 1 75 ? -38.888 15.521 80.149 1.00 66.38 75 PRO A CA 1
ATOM 551 C C . PRO A 1 75 ? -39.279 14.743 78.883 1.00 66.38 75 PRO A C 1
ATOM 553 O O . PRO A 1 75 ? -38.797 15.045 77.791 1.00 66.38 75 PRO A O 1
ATOM 556 N N . GLY A 1 76 ? -40.159 13.749 79.051 1.00 65.44 76 GLY A N 1
ATOM 557 C CA . GLY A 1 76 ? -40.564 12.810 78.001 1.00 65.44 76 GLY A CA 1
ATOM 558 C C . GLY A 1 76 ? -41.230 13.482 76.799 1.00 65.44 76 GLY A C 1
ATOM 559 O O . GLY A 1 76 ? -42.087 14.348 76.957 1.00 65.44 76 GLY A O 1
ATOM 560 N N . LEU A 1 77 ? -40.813 13.069 75.603 1.00 67.56 77 LEU A N 1
ATOM 561 C CA . LEU A 1 77 ? -41.270 13.612 74.327 1.00 67.56 77 LEU A CA 1
ATOM 562 C C . LEU A 1 77 ? -42.548 12.916 73.847 1.00 67.56 77 LEU A C 1
ATOM 564 O O . LEU A 1 77 ? -42.723 11.712 74.030 1.00 67.56 77 LEU A O 1
ATOM 568 N N . GLU A 1 78 ? -43.411 13.699 73.202 1.00 70.19 78 GLU A N 1
ATOM 569 C CA . GLU A 1 78 ? -44.593 13.231 72.481 1.00 70.19 78 GLU A CA 1
ATOM 570 C C . GLU A 1 78 ? -44.214 12.148 71.455 1.00 70.19 78 GLU A C 1
ATOM 572 O O . GLU A 1 78 ? -43.154 12.210 70.825 1.00 70.19 78 GLU A O 1
ATOM 577 N N . GLY A 1 79 ? -45.062 11.121 71.329 1.00 68.69 79 GLY A N 1
ATOM 578 C CA . GLY A 1 79 ? -44.780 9.936 70.520 1.00 68.69 79 GLY A CA 1
ATOM 579 C C . GLY A 1 79 ? -44.501 10.299 69.063 1.00 68.69 79 GLY A C 1
ATOM 580 O O . GLY A 1 79 ? -45.312 10.951 68.408 1.00 68.69 79 GLY A O 1
ATOM 581 N N . SER A 1 80 ? -43.346 9.878 68.545 1.00 73.75 80 SER A N 1
ATOM 582 C CA . SER A 1 80 ? -42.927 10.233 67.191 1.00 73.75 80 SER A CA 1
ATOM 583 C C . SER A 1 80 ? -43.861 9.620 66.138 1.00 73.75 80 SER A C 1
ATOM 585 O O . SER A 1 80 ? -44.211 8.442 66.264 1.00 73.75 80 SER A O 1
ATOM 587 N N . PRO A 1 81 ? -44.217 10.363 65.071 1.00 75.62 81 PRO A N 1
ATOM 588 C CA . PRO A 1 81 ? -44.967 9.825 63.940 1.00 75.62 81 PRO A CA 1
ATOM 589 C C . PRO A 1 81 ? -44.331 8.540 63.398 1.00 75.62 81 PRO A C 1
ATOM 591 O O . PRO A 1 81 ? -43.105 8.414 63.367 1.00 75.62 81 PRO A O 1
ATOM 594 N N . GLY A 1 82 ? -45.167 7.594 62.960 1.00 75.56 82 GLY A N 1
ATOM 595 C CA . GLY A 1 82 ? -44.716 6.300 62.448 1.00 75.56 82 GLY A CA 1
ATOM 596 C C . GLY A 1 82 ? -43.663 6.449 61.348 1.00 75.56 82 GLY A C 1
ATOM 597 O O . GLY A 1 82 ? -43.800 7.271 60.440 1.00 75.56 82 GLY A O 1
ATOM 598 N N . TYR A 1 83 ? -42.595 5.658 61.442 1.00 80.62 83 TYR A N 1
ATOM 599 C CA . TYR A 1 83 ? -41.472 5.736 60.515 1.00 80.62 83 TYR A CA 1
ATOM 600 C C . TYR A 1 83 ? -41.920 5.453 59.079 1.00 80.62 83 TYR A C 1
ATOM 602 O O . TYR A 1 83 ? -42.609 4.469 58.802 1.00 80.62 83 TYR A O 1
ATOM 610 N N . ARG A 1 84 ? -41.487 6.305 58.141 1.00 81.50 84 ARG A N 1
ATOM 611 C CA . ARG A 1 84 ? -41.607 6.021 56.708 1.00 81.50 84 ARG A CA 1
ATOM 612 C C . ARG A 1 84 ? -40.897 4.693 56.424 1.00 81.50 84 ARG A C 1
ATOM 614 O O . ARG A 1 84 ? -39.769 4.496 56.872 1.00 81.50 84 ARG A O 1
ATOM 621 N N . GLY A 1 85 ? -41.566 3.804 55.687 1.00 82.31 85 GLY A N 1
ATOM 622 C CA . GLY A 1 85 ? -41.012 2.503 55.311 1.00 82.31 85 GLY A CA 1
ATOM 623 C C . GLY A 1 85 ? -39.638 2.634 54.636 1.00 82.31 85 GLY A C 1
ATOM 624 O O . GLY A 1 85 ? -39.359 3.665 54.011 1.00 82.31 85 GLY A O 1
ATOM 625 N N . PRO A 1 86 ? -38.765 1.622 54.773 1.00 89.00 86 PRO A N 1
ATOM 626 C CA . PRO A 1 86 ? -37.406 1.691 54.257 1.00 89.00 86 PRO A CA 1
ATOM 627 C C . PRO A 1 86 ? -37.412 1.909 52.742 1.00 89.00 86 PRO A C 1
ATOM 629 O O . PRO A 1 86 ? -38.245 1.362 52.016 1.00 89.00 86 PRO A O 1
ATOM 632 N N . MET A 1 87 ? -36.467 2.716 52.260 1.00 86.81 87 MET A N 1
ATOM 633 C CA . MET A 1 87 ? -36.255 2.890 50.827 1.00 86.81 87 MET A CA 1
ATOM 634 C C . MET A 1 87 ? -35.922 1.531 50.197 1.00 86.81 87 MET A C 1
ATOM 636 O O . MET A 1 87 ? -35.119 0.774 50.745 1.00 86.81 87 MET A O 1
ATOM 640 N N . GLY A 1 88 ? -36.539 1.226 49.052 1.00 88.56 88 GLY A N 1
ATOM 641 C CA . GLY A 1 88 ? -36.268 -0.011 48.322 1.00 88.56 88 GLY A CA 1
ATOM 642 C C . GLY A 1 88 ? -34.783 -0.143 47.949 1.00 88.56 88 GLY A C 1
ATOM 643 O O . GLY A 1 88 ? -34.088 0.869 47.801 1.00 88.56 88 GLY A O 1
ATOM 644 N N . PRO A 1 89 ? -34.270 -1.375 47.798 1.00 92.62 89 PRO A N 1
ATOM 645 C CA . PRO A 1 89 ? -32.871 -1.599 47.464 1.00 92.62 89 PRO A CA 1
ATOM 646 C C . PRO A 1 89 ? -32.522 -0.959 46.115 1.00 92.62 89 PRO A C 1
ATOM 648 O O . PRO A 1 89 ? -33.298 -1.006 45.160 1.00 92.62 89 PRO A O 1
ATOM 651 N N . LYS A 1 90 ? -31.327 -0.365 46.027 1.00 91.62 90 LYS A N 1
ATOM 652 C CA . LYS A 1 90 ? -30.803 0.173 44.768 1.00 91.62 90 LYS A CA 1
ATOM 653 C C . LYS A 1 90 ? -30.660 -0.969 43.758 1.00 91.62 90 LYS A C 1
ATOM 655 O O . LYS A 1 90 ? -30.099 -2.010 44.090 1.00 91.62 90 LYS A O 1
ATOM 660 N N . GLY A 1 91 ? -31.136 -0.759 42.530 1.00 89.81 91 GLY A N 1
ATOM 661 C CA . GLY A 1 91 ? -30.975 -1.730 41.446 1.00 89.81 91 GLY A CA 1
ATOM 662 C C . GLY A 1 91 ? -29.504 -2.092 41.214 1.00 89.81 91 GLY A C 1
ATOM 663 O O . GLY A 1 91 ? -28.607 -1.262 41.402 1.00 89.81 91 GLY A O 1
ATOM 664 N N . SER A 1 92 ? -29.250 -3.337 40.812 1.00 93.50 92 SER A N 1
ATOM 665 C CA . SER A 1 92 ? -27.904 -3.815 40.496 1.00 93.50 92 SER A CA 1
ATOM 666 C C . SER A 1 92 ? -27.286 -3.013 39.351 1.00 93.50 92 SER A C 1
ATOM 668 O O . SER A 1 92 ? -27.969 -2.646 38.394 1.00 93.50 92 SER A O 1
ATOM 670 N N . LYS A 1 93 ? -25.971 -2.773 39.417 1.00 92.44 93 LYS A N 1
ATOM 671 C CA . LYS A 1 93 ? -25.225 -2.184 38.299 1.00 92.44 93 LYS A CA 1
ATOM 672 C C . LYS A 1 93 ? -25.346 -3.106 37.077 1.00 92.44 93 LYS A C 1
ATOM 674 O O . LYS A 1 93 ? -25.188 -4.316 37.213 1.00 92.44 93 LYS A O 1
ATOM 679 N N . GLY A 1 94 ? -25.628 -2.532 35.906 1.00 91.25 94 GLY A N 1
ATOM 680 C CA . GLY A 1 94 ? -25.647 -3.279 34.647 1.00 91.25 94 GLY A CA 1
ATOM 681 C C . GLY A 1 94 ? -24.296 -3.942 34.361 1.00 91.25 94 GLY A C 1
ATOM 682 O O . GLY A 1 94 ? -23.255 -3.475 34.833 1.00 91.25 94 GLY A O 1
ATOM 683 N N . GLN A 1 95 ? -24.315 -5.037 33.602 1.00 93.12 95 GLN A N 1
ATOM 684 C CA . GLN A 1 95 ? -23.090 -5.718 33.183 1.00 93.12 95 GLN A CA 1
ATOM 685 C C . GLN A 1 95 ? -22.250 -4.813 32.273 1.00 93.12 95 GLN A C 1
ATOM 687 O O . GLN A 1 95 ? -22.783 -3.989 31.528 1.00 93.12 95 GLN A O 1
ATOM 692 N N . ALA A 1 96 ? -20.926 -4.954 32.355 1.00 92.31 96 ALA A N 1
ATOM 693 C CA . ALA A 1 96 ? -20.023 -4.277 31.436 1.00 92.31 96 ALA A CA 1
ATOM 694 C C . ALA A 1 96 ? -20.257 -4.785 30.004 1.00 92.31 96 ALA A C 1
ATOM 696 O O . ALA A 1 96 ? -20.508 -5.972 29.801 1.00 92.31 96 ALA A O 1
ATOM 697 N N . GLY A 1 97 ? -20.168 -3.883 29.024 1.00 91.00 97 GLY A N 1
ATOM 698 C CA . GLY A 1 97 ? -20.215 -4.262 27.613 1.00 91.00 97 GLY A CA 1
ATOM 699 C C . GLY A 1 97 ? -19.039 -5.165 27.233 1.00 91.00 97 GLY A C 1
ATOM 700 O O . GLY A 1 97 ? -18.003 -5.178 27.902 1.00 91.00 97 GLY A O 1
ATOM 701 N N . THR A 1 98 ? -19.196 -5.916 26.146 1.00 93.06 98 THR A N 1
ATOM 702 C CA . THR A 1 98 ? -18.112 -6.731 25.594 1.00 93.06 98 THR A CA 1
ATOM 703 C C . THR A 1 98 ? -16.953 -5.845 25.127 1.00 93.06 98 THR A C 1
ATOM 705 O O . THR A 1 98 ? -17.195 -4.725 24.664 1.00 93.06 98 THR A O 1
ATOM 708 N N . PRO A 1 99 ? -15.698 -6.322 25.208 1.00 89.25 99 PRO A N 1
ATOM 709 C CA . PRO A 1 99 ? -14.570 -5.634 24.590 1.00 89.25 99 PRO A CA 1
ATOM 710 C C . PRO A 1 99 ? -14.838 -5.358 23.105 1.00 89.25 99 PRO A C 1
ATOM 712 O O . PRO A 1 99 ? -15.437 -6.187 22.419 1.00 89.25 99 PRO A O 1
ATOM 715 N N . GLY A 1 100 ? -14.410 -4.190 22.622 1.00 86.94 100 GLY A N 1
ATOM 716 C CA . GLY A 1 100 ? -14.468 -3.863 21.198 1.00 86.94 100 GLY A CA 1
ATOM 717 C C . GLY A 1 100 ? -13.468 -4.683 20.380 1.00 86.94 100 GLY A C 1
ATOM 718 O O . GLY A 1 100 ? -12.513 -5.241 20.925 1.00 86.94 100 GLY A O 1
ATOM 719 N N . ASP A 1 101 ? -13.676 -4.727 19.066 1.00 87.44 101 ASP A N 1
ATOM 720 C CA . ASP A 1 101 ? -12.773 -5.417 18.146 1.00 87.44 101 ASP A CA 1
ATOM 721 C C . ASP A 1 101 ? -11.361 -4.819 18.159 1.00 87.44 101 ASP A C 1
ATOM 723 O O . ASP A 1 101 ? -11.153 -3.617 18.354 1.00 87.44 101 ASP A O 1
ATOM 727 N N . ALA A 1 102 ? -10.369 -5.671 17.894 1.00 82.06 102 ALA A N 1
ATOM 728 C CA . ALA A 1 102 ? -8.987 -5.238 17.760 1.00 82.06 102 ALA A CA 1
ATOM 729 C C . ALA A 1 102 ? -8.821 -4.262 16.581 1.00 82.06 102 ALA A C 1
ATOM 731 O O . ALA A 1 102 ? -9.304 -4.500 15.470 1.00 82.06 102 ALA A O 1
ATOM 732 N N . CYS A 1 103 ? -8.073 -3.181 16.809 1.00 80.38 103 CYS A N 1
ATOM 733 C CA . CYS A 1 103 ? -7.734 -2.217 15.768 1.00 80.38 103 CYS A CA 1
ATOM 734 C C . CYS A 1 103 ? -6.868 -2.884 14.683 1.00 80.38 103 CYS A C 1
ATOM 736 O O . CYS A 1 103 ? -5.733 -3.289 14.941 1.00 80.38 103 CYS A O 1
ATOM 738 N N . LYS A 1 104 ? -7.392 -2.991 13.456 1.00 81.69 104 LYS A N 1
ATOM 739 C CA . LYS A 1 104 ? -6.631 -3.461 12.292 1.00 81.69 104 LYS A CA 1
ATOM 740 C C . LYS A 1 104 ? -5.858 -2.286 11.705 1.00 81.69 104 LYS A C 1
ATOM 742 O O . LYS A 1 104 ? -6.444 -1.437 11.040 1.00 81.69 104 LYS A O 1
ATOM 747 N N . ILE A 1 105 ? -4.551 -2.238 11.943 1.00 82.56 105 ILE A N 1
ATOM 748 C CA . ILE A 1 105 ? -3.686 -1.208 11.359 1.00 82.56 105 ILE A CA 1
ATOM 749 C C . ILE A 1 105 ? -3.359 -1.621 9.915 1.00 82.56 105 ILE A C 1
ATOM 751 O O . ILE A 1 105 ? -2.678 -2.636 9.718 1.00 82.56 105 ILE A O 1
ATOM 755 N N . PRO A 1 106 ? -3.835 -0.877 8.899 1.00 85.62 106 PRO A N 1
ATOM 756 C CA . PRO A 1 106 ? -3.524 -1.188 7.514 1.00 85.62 106 PRO A CA 1
ATOM 757 C C . PRO A 1 106 ? -2.034 -0.939 7.268 1.00 85.62 106 PRO A C 1
ATOM 759 O O . PRO A 1 106 ? -1.495 0.105 7.630 1.00 85.62 106 PRO A O 1
ATOM 762 N N . HIS A 1 107 ? -1.362 -1.900 6.645 1.00 88.50 107 HIS A N 1
ATOM 763 C CA . HIS A 1 107 ? 0.048 -1.793 6.288 1.00 88.50 107 HIS A CA 1
ATOM 764 C C . HIS A 1 107 ? 0.267 -2.293 4.863 1.00 88.50 107 HIS A C 1
ATOM 766 O O . HIS A 1 107 ? -0.475 -3.128 4.354 1.00 88.50 107 HIS A O 1
ATOM 772 N N . SER A 1 108 ? 1.303 -1.769 4.217 1.00 94.25 108 SER A N 1
ATOM 773 C CA . SER A 1 108 ? 1.684 -2.124 2.856 1.00 94.25 108 SER A CA 1
ATOM 774 C C . SER A 1 108 ? 3.189 -2.334 2.817 1.00 94.25 108 SER A C 1
ATOM 776 O O . SER A 1 108 ? 3.935 -1.423 3.170 1.00 94.25 108 SER A O 1
ATOM 778 N N . SER A 1 109 ? 3.640 -3.507 2.378 1.00 94.25 109 SER A N 1
ATOM 779 C CA . SER A 1 109 ? 5.065 -3.790 2.202 1.00 94.25 109 SER A CA 1
ATOM 780 C C . SER A 1 109 ? 5.317 -4.561 0.912 1.00 94.25 109 SER A C 1
ATOM 782 O O . SER A 1 109 ? 4.504 -5.386 0.486 1.00 94.25 109 SER A O 1
ATOM 784 N N . PHE A 1 110 ? 6.455 -4.275 0.286 1.00 96.31 110 PHE A N 1
ATOM 785 C CA . PHE A 1 110 ? 6.940 -5.018 -0.863 1.00 96.31 110 PHE A CA 1
ATOM 786 C C . PHE A 1 110 ? 8.465 -5.138 -0.813 1.00 96.31 110 PHE A C 1
ATOM 788 O O . PHE A 1 110 ? 9.155 -4.292 -0.247 1.00 96.31 110 PHE A O 1
ATOM 795 N N . SER A 1 111 ? 8.982 -6.198 -1.418 1.00 96.50 111 SER A N 1
ATOM 796 C CA . SER A 1 111 ? 10.397 -6.438 -1.661 1.00 96.50 111 SER A CA 1
ATOM 797 C C . SER A 1 111 ? 10.517 -7.186 -2.978 1.00 96.50 111 SER A C 1
ATOM 799 O O . SER A 1 111 ? 9.878 -8.223 -3.181 1.00 96.50 111 SER A O 1
ATOM 801 N N . VAL A 1 112 ? 11.304 -6.634 -3.892 1.00 95.81 112 VAL A N 1
ATOM 802 C CA . VAL A 1 112 ? 11.452 -7.131 -5.258 1.00 95.81 112 VAL A CA 1
ATOM 803 C C . VAL A 1 112 ? 12.916 -7.141 -5.659 1.00 95.81 112 VAL A C 1
ATOM 805 O O . VAL A 1 112 ? 13.718 -6.352 -5.165 1.00 95.81 112 VAL A O 1
ATOM 808 N N . GLY A 1 113 ? 13.256 -8.059 -6.550 1.00 93.62 113 GLY A N 1
ATOM 809 C CA . GLY A 1 113 ? 14.597 -8.251 -7.071 1.00 93.62 113 GLY A CA 1
ATOM 810 C C . GLY A 1 113 ? 14.583 -8.366 -8.583 1.00 93.62 113 GLY A C 1
ATOM 811 O O . GLY A 1 113 ? 13.564 -8.680 -9.205 1.00 93.62 113 GLY A O 1
ATOM 812 N N . ARG A 1 114 ? 15.741 -8.094 -9.173 1.00 91.50 114 ARG A N 1
ATOM 813 C CA . ARG A 1 114 ? 15.995 -8.334 -10.585 1.00 91.50 114 ARG A CA 1
ATOM 814 C C . ARG A 1 114 ? 17.209 -9.244 -10.700 1.00 91.50 114 ARG A C 1
ATOM 816 O O . ARG A 1 114 ? 18.265 -8.913 -10.169 1.00 91.50 114 ARG A O 1
ATOM 823 N N . ARG A 1 115 ? 17.049 -10.389 -11.359 1.00 87.06 115 ARG A N 1
ATOM 824 C CA . ARG A 1 115 ? 18.127 -11.363 -11.592 1.00 87.06 115 ARG A CA 1
ATOM 825 C C . ARG A 1 115 ? 18.777 -11.154 -12.949 1.00 87.06 115 ARG A C 1
ATOM 827 O O . ARG A 1 115 ? 19.980 -11.339 -13.095 1.00 87.06 115 ARG A O 1
ATOM 834 N N . LYS A 1 116 ? 17.978 -10.779 -13.948 1.00 85.31 116 LYS A N 1
ATOM 835 C CA . LYS A 1 116 ? 18.471 -10.509 -15.301 1.00 85.31 116 LYS A CA 1
ATOM 836 C C . LYS A 1 116 ? 19.199 -9.171 -15.345 1.00 85.31 116 LYS A C 1
ATOM 838 O O . LYS A 1 116 ? 18.676 -8.170 -14.842 1.00 85.31 116 LYS A O 1
ATOM 843 N N . SER A 1 117 ? 20.356 -9.146 -16.006 1.00 79.50 117 SER A N 1
ATOM 844 C CA . SER A 1 117 ? 21.076 -7.904 -16.275 1.00 79.50 117 SER A CA 1
ATOM 845 C C . SER A 1 117 ? 20.152 -6.888 -16.952 1.00 79.50 117 SER A C 1
ATOM 847 O O . SER A 1 117 ? 19.208 -7.222 -17.681 1.00 79.50 117 SER A O 1
ATOM 849 N N . LEU A 1 118 ? 20.383 -5.619 -16.643 1.00 80.56 118 LEU A N 1
ATOM 850 C CA . LEU A 1 118 ?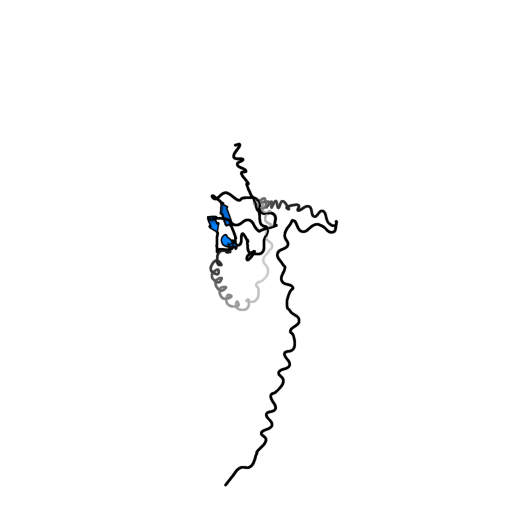 19.755 -4.511 -17.336 1.00 80.56 118 LEU A CA 1
ATOM 851 C C . LEU A 1 118 ? 20.860 -3.775 -18.079 1.00 80.56 118 LEU A C 1
ATOM 853 O O . LEU A 1 118 ? 21.790 -3.272 -17.456 1.00 80.56 118 LEU A O 1
ATOM 857 N N . HIS A 1 119 ? 20.754 -3.739 -19.402 1.00 75.19 119 HIS A N 1
ATOM 858 C CA . HIS A 1 119 ? 21.594 -2.876 -20.217 1.00 75.19 119 HIS A CA 1
ATOM 859 C C . HIS A 1 119 ? 21.061 -1.447 -20.136 1.00 75.19 119 HIS A C 1
ATOM 861 O O . HIS A 1 119 ? 19.844 -1.247 -20.050 1.00 75.19 119 HIS A O 1
ATOM 867 N N . SER A 1 120 ? 21.960 -0.460 -20.128 1.00 69.25 120 SER A N 1
ATOM 868 C CA . SER A 1 120 ? 21.538 0.936 -20.192 1.00 69.25 120 SER A CA 1
ATOM 869 C C . SER A 1 120 ? 20.793 1.160 -21.499 1.00 69.25 120 SER A C 1
ATOM 871 O O . SER A 1 120 ? 21.279 0.798 -22.568 1.00 69.25 120 SER A O 1
ATOM 873 N N . LEU A 1 121 ? 19.611 1.747 -21.401 1.00 75.00 121 LEU A N 1
ATOM 874 C CA . LEU A 1 121 ? 18.880 2.260 -22.546 1.00 75.00 121 LEU A CA 1
ATOM 875 C C . LEU A 1 121 ? 19.030 3.779 -22.538 1.00 75.00 121 LEU A C 1
ATOM 877 O O . LEU A 1 121 ? 19.073 4.382 -21.465 1.00 75.00 121 LEU A O 1
ATOM 881 N N . ASP A 1 122 ? 19.054 4.394 -23.717 1.00 67.50 122 ASP A N 1
ATOM 882 C CA . ASP A 1 122 ? 19.235 5.846 -23.870 1.00 67.50 122 ASP A CA 1
ATOM 883 C C . ASP A 1 122 ? 18.005 6.670 -23.426 1.00 67.50 122 ASP A C 1
ATOM 885 O O . ASP A 1 122 ? 17.935 7.876 -23.651 1.00 67.50 122 ASP A O 1
ATOM 889 N N . TYR A 1 123 ? 17.010 6.038 -22.790 1.00 75.31 123 TYR A N 1
ATOM 890 C CA . TYR A 1 123 ? 15.769 6.669 -22.348 1.00 75.31 123 TYR A CA 1
ATOM 891 C C . TYR A 1 123 ? 15.420 6.345 -20.888 1.00 75.31 123 TYR A C 1
ATOM 893 O O . TYR A 1 123 ? 15.645 5.245 -20.381 1.00 75.31 123 TYR A O 1
ATOM 901 N N . TYR A 1 124 ? 14.805 7.316 -20.205 1.00 73.94 124 TYR A N 1
ATOM 902 C CA . TYR A 1 124 ? 14.348 7.177 -18.822 1.00 73.94 124 TYR A CA 1
ATOM 903 C C . TYR A 1 124 ? 13.152 6.217 -18.725 1.00 73.94 124 TYR A C 1
ATOM 905 O O . TYR A 1 124 ? 12.000 6.610 -18.920 1.00 73.94 124 TYR A O 1
ATOM 913 N N . GLN A 1 125 ? 13.411 4.951 -18.389 1.00 81.19 125 GLN A N 1
ATOM 914 C CA . GLN A 1 125 ? 12.380 3.944 -18.124 1.00 81.19 125 GLN 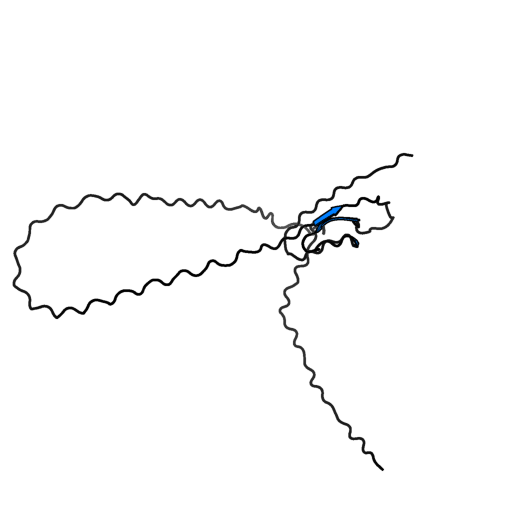A CA 1
ATOM 915 C C . GLN A 1 125 ? 12.305 3.593 -16.635 1.00 81.19 125 GLN A C 1
ATOM 917 O O . GLN A 1 125 ? 13.315 3.533 -15.937 1.00 81.19 125 GLN A O 1
ATOM 922 N N . ALA A 1 126 ? 11.094 3.309 -16.146 1.00 81.62 126 ALA A N 1
ATOM 923 C CA . ALA A 1 126 ? 10.913 2.733 -14.818 1.00 81.62 126 ALA A CA 1
ATOM 924 C C . ALA A 1 126 ? 11.601 1.359 -14.726 1.00 81.62 126 ALA A C 1
ATOM 926 O O . ALA A 1 126 ? 11.425 0.509 -15.601 1.00 81.62 126 ALA A O 1
ATOM 927 N N . LEU A 1 127 ? 12.358 1.138 -13.649 1.00 87.25 127 LEU A N 1
ATOM 928 C CA . LEU A 1 127 ? 13.054 -0.120 -13.398 1.00 87.25 127 LEU A CA 1
ATOM 929 C C . LEU A 1 127 ? 12.044 -1.248 -13.139 1.00 87.25 127 LEU A C 1
ATOM 931 O O . LEU A 1 127 ? 11.323 -1.240 -12.142 1.00 87.25 127 LEU A O 1
ATOM 935 N N . VAL A 1 128 ? 12.001 -2.218 -14.051 1.00 90.62 128 VAL A N 1
ATOM 936 C CA . VAL A 1 128 ? 11.144 -3.411 -13.960 1.00 90.62 128 VAL A CA 1
ATOM 937 C C . VAL A 1 128 ? 11.873 -4.511 -13.188 1.00 90.62 128 VAL A C 1
ATOM 939 O O . VAL A 1 128 ? 13.085 -4.686 -13.348 1.00 90.62 128 VAL A O 1
ATOM 942 N N . PHE A 1 129 ? 11.135 -5.277 -12.389 1.00 92.75 129 PHE A N 1
ATOM 943 C CA . PHE A 1 129 ? 11.664 -6.374 -11.576 1.00 92.75 129 PHE A CA 1
ATOM 944 C C . PHE A 1 129 ? 11.124 -7.720 -12.066 1.00 92.75 129 PHE A C 1
ATOM 946 O O . PHE A 1 129 ? 10.012 -7.784 -12.589 1.00 92.75 129 PHE A O 1
ATOM 953 N N . ASP A 1 130 ? 11.917 -8.782 -11.914 1.00 92.75 130 ASP A N 1
ATOM 954 C CA . ASP A 1 130 ? 11.571 -10.136 -12.379 1.00 92.75 130 ASP A CA 1
ATOM 955 C C . ASP A 1 130 ? 11.255 -11.109 -11.237 1.00 92.75 130 ASP A C 1
ATOM 957 O O . ASP A 1 130 ? 10.741 -12.199 -11.474 1.00 92.75 130 ASP A O 1
ATOM 961 N N . THR A 1 131 ? 11.551 -10.715 -9.999 1.00 93.50 131 THR A N 1
ATOM 962 C CA . THR A 1 131 ? 11.390 -11.550 -8.817 1.00 93.50 131 THR A CA 1
ATOM 963 C C . THR A 1 131 ? 10.681 -10.753 -7.732 1.00 93.50 131 THR A C 1
ATOM 965 O O . THR A 1 131 ? 11.086 -9.639 -7.402 1.00 93.50 131 THR A O 1
ATOM 968 N N . VAL A 1 132 ? 9.647 -11.336 -7.132 1.00 95.25 132 VAL A N 1
ATOM 969 C CA . VAL A 1 132 ? 9.005 -10.801 -5.928 1.00 95.25 132 VAL A CA 1
ATOM 970 C C . VAL A 1 132 ? 9.415 -11.654 -4.739 1.00 95.25 132 VAL A C 1
ATOM 972 O O . VAL A 1 132 ? 9.273 -12.872 -4.779 1.00 95.25 132 VAL A O 1
ATOM 975 N N . PHE A 1 133 ? 9.907 -11.009 -3.684 1.00 95.50 133 PHE A N 1
ATOM 976 C CA . PHE A 1 133 ? 10.166 -11.651 -2.395 1.00 95.50 133 PHE A CA 1
ATOM 977 C C . PHE A 1 133 ? 8.987 -11.456 -1.441 1.00 95.50 133 PHE A C 1
ATOM 979 O O . PHE A 1 133 ? 8.565 -12.394 -0.776 1.00 95.50 133 PHE A O 1
ATOM 986 N N . VAL A 1 134 ? 8.439 -10.238 -1.394 1.00 95.50 134 VAL A N 1
ATOM 987 C CA . VAL A 1 134 ? 7.272 -9.868 -0.580 1.00 95.50 134 VAL A CA 1
ATOM 988 C C . VAL A 1 134 ? 6.422 -8.887 -1.385 1.00 95.50 134 VAL A C 1
ATOM 990 O O . VAL A 1 134 ? 6.967 -7.982 -2.010 1.00 95.50 134 VAL A O 1
ATOM 993 N N . ASN A 1 135 ? 5.099 -9.036 -1.392 1.00 95.50 135 ASN A N 1
ATOM 994 C CA . ASN A 1 135 ? 4.187 -8.062 -2.001 1.00 95.50 135 ASN A CA 1
ATOM 995 C C . ASN A 1 135 ? 2.810 -8.159 -1.339 1.00 95.50 135 ASN A C 1
ATOM 997 O O . ASN A 1 135 ? 1.902 -8.810 -1.855 1.00 95.50 135 ASN A O 1
ATOM 1001 N N . LEU A 1 136 ? 2.676 -7.567 -0.153 1.00 92.19 136 LEU A N 1
ATOM 1002 C CA . LEU A 1 136 ? 1.425 -7.615 0.598 1.00 92.19 136 LEU A CA 1
ATOM 1003 C C . LEU A 1 136 ? 0.338 -6.844 -0.151 1.00 92.19 136 LEU A C 1
ATOM 1005 O O . LEU A 1 136 ? 0.550 -5.695 -0.544 1.00 92.19 136 LEU A O 1
ATOM 1009 N N . TYR A 1 137 ? -0.821 -7.487 -0.324 1.00 93.25 137 TYR A N 1
ATOM 1010 C CA . TYR A 1 137 ? -1.998 -6.927 -1.004 1.00 93.25 137 TYR A CA 1
ATOM 1011 C C . TYR A 1 137 ? -1.741 -6.479 -2.454 1.00 93.25 137 TYR A C 1
ATOM 1013 O O . TYR A 1 137 ? -2.519 -5.712 -3.013 1.00 93.25 137 TYR A O 1
ATOM 1021 N N . GLU A 1 138 ? -0.644 -6.940 -3.062 1.00 95.19 138 GLU A N 1
ATOM 1022 C CA . GLU A 1 138 ? -0.277 -6.648 -4.452 1.00 95.19 138 GLU A CA 1
ATOM 1023 C C . GLU A 1 138 ? -0.150 -5.152 -4.783 1.00 95.19 138 GLU A C 1
ATOM 1025 O O . GLU A 1 138 ? -0.355 -4.708 -5.915 1.00 95.19 138 GLU A O 1
ATOM 1030 N N . HIS A 1 139 ? 0.243 -4.347 -3.798 1.00 95.50 139 HIS A N 1
ATOM 1031 C CA . HIS A 1 139 ? 0.401 -2.908 -3.983 1.00 95.50 139 HIS A CA 1
ATOM 1032 C C . HIS A 1 139 ? 1.590 -2.537 -4.890 1.00 95.50 139 HIS A C 1
ATOM 1034 O O . HIS A 1 139 ? 1.661 -1.408 -5.381 1.00 95.50 139 HIS A O 1
ATOM 1040 N N . PHE A 1 140 ? 2.518 -3.463 -5.158 1.00 96.19 140 PHE A N 1
ATOM 1041 C CA . PHE A 1 140 ? 3.585 -3.282 -6.142 1.00 96.19 140 PHE A CA 1
ATOM 1042 C C . PHE A 1 140 ? 3.319 -4.064 -7.432 1.00 96.19 140 PHE A C 1
ATOM 1044 O O . PHE A 1 140 ? 3.146 -5.283 -7.419 1.00 96.19 140 PHE A O 1
ATOM 1051 N N . ASN A 1 141 ? 3.373 -3.375 -8.573 1.00 94.94 141 ASN A N 1
ATOM 1052 C CA . ASN A 1 141 ? 3.322 -3.998 -9.890 1.00 94.94 141 ASN A CA 1
ATOM 1053 C C . ASN A 1 141 ? 4.739 -4.178 -10.446 1.00 94.94 141 ASN A C 1
ATOM 1055 O O . ASN A 1 141 ? 5.370 -3.210 -10.886 1.00 94.94 141 ASN A O 1
ATOM 1059 N N . MET A 1 142 ? 5.211 -5.428 -10.468 1.00 92.38 142 MET A N 1
ATOM 1060 C CA . MET A 1 142 ? 6.567 -5.753 -10.915 1.00 92.38 142 MET A CA 1
ATOM 1061 C C . MET A 1 142 ? 6.804 -5.454 -12.396 1.00 92.38 142 MET A C 1
ATOM 1063 O O . MET A 1 142 ? 7.855 -4.915 -12.728 1.00 92.38 142 MET A O 1
ATOM 1067 N N . PHE A 1 143 ? 5.808 -5.709 -13.254 1.00 91.31 143 PHE A N 1
ATOM 1068 C CA . PHE A 1 143 ? 5.889 -5.523 -14.709 1.00 91.31 143 PHE A CA 1
ATOM 1069 C C . PHE A 1 143 ? 5.979 -4.052 -15.114 1.00 91.31 143 PHE A C 1
ATOM 1071 O O . PHE A 1 143 ? 6.570 -3.718 -16.138 1.00 91.31 143 PHE A O 1
ATOM 1078 N N . LYS A 1 144 ? 5.396 -3.162 -14.308 1.00 91.25 144 LYS A N 1
ATOM 1079 C CA . LYS A 1 144 ? 5.451 -1.710 -14.515 1.00 91.25 144 LYS A CA 1
ATOM 1080 C C . LYS A 1 144 ? 6.550 -1.037 -13.692 1.00 91.25 144 LYS A C 1
ATOM 1082 O O . LYS A 1 144 ? 6.791 0.148 -13.905 1.00 91.25 144 LYS A O 1
ATOM 1087 N N . GLY A 1 145 ? 7.164 -1.748 -12.741 1.00 91.25 145 GLY A N 1
ATOM 1088 C CA . GLY A 1 145 ? 8.103 -1.167 -11.779 1.00 91.25 145 GLY A CA 1
ATOM 1089 C C . GLY A 1 145 ? 7.460 -0.093 -10.896 1.00 91.25 145 GLY A C 1
ATOM 1090 O O . GLY A 1 145 ? 8.104 0.899 -10.558 1.00 91.25 145 GLY A O 1
ATOM 1091 N N . LYS A 1 146 ? 6.159 -0.224 -10.595 1.00 92.94 146 LYS A N 1
ATOM 1092 C CA . LYS A 1 146 ? 5.367 0.828 -9.935 1.00 92.94 146 LYS A CA 1
ATOM 1093 C C . LYS A 1 146 ? 4.745 0.338 -8.638 1.00 92.94 146 LYS A C 1
ATOM 1095 O O . LYS A 1 146 ? 3.980 -0.620 -8.633 1.00 92.94 146 LYS A O 1
ATOM 1100 N N . PHE A 1 147 ? 5.022 1.070 -7.564 1.00 94.81 147 PHE A N 1
ATOM 1101 C CA . PHE A 1 147 ? 4.300 0.975 -6.303 1.00 94.81 147 PHE A CA 1
ATOM 1102 C C . PHE A 1 147 ? 3.055 1.873 -6.326 1.00 94.81 147 PHE A C 1
ATOM 1104 O O . PHE A 1 147 ? 3.145 3.036 -6.730 1.00 94.81 147 PHE A O 1
ATOM 1111 N N . TYR A 1 148 ? 1.921 1.351 -5.865 1.00 93.56 148 TYR A N 1
ATOM 1112 C CA . TYR A 1 148 ? 0.660 2.071 -5.722 1.00 93.56 148 TYR A CA 1
ATOM 1113 C C . TYR A 1 148 ? 0.349 2.287 -4.239 1.00 93.56 148 TYR A C 1
ATOM 1115 O O . TYR A 1 148 ? 0.179 1.346 -3.468 1.00 93.56 148 TYR A O 1
ATOM 1123 N N . CYS A 1 149 ? 0.263 3.552 -3.839 1.00 92.19 149 CYS A N 1
ATOM 1124 C CA . CYS A 1 149 ? -0.059 3.940 -2.472 1.00 92.19 149 CYS A CA 1
ATOM 1125 C C . CYS A 1 149 ? -1.575 3.839 -2.238 1.00 92.19 149 CYS A C 1
ATOM 1127 O O . CYS A 1 149 ? -2.311 4.786 -2.507 1.00 92.19 149 CYS A O 1
ATOM 1129 N N . TYR A 1 150 ? -2.036 2.677 -1.769 1.00 92.81 150 TYR A N 1
ATOM 1130 C CA . TYR A 1 150 ? -3.436 2.467 -1.376 1.00 92.81 150 TYR A CA 1
ATOM 1131 C C . TYR A 1 150 ? -3.702 2.828 0.089 1.00 92.81 150 TYR A C 1
ATOM 1133 O O . TYR A 1 150 ? -4.802 3.257 0.432 1.00 92.81 150 TYR A O 1
ATOM 1141 N N . VAL A 1 151 ? -2.692 2.678 0.951 1.00 92.06 151 VAL A N 1
ATOM 1142 C CA . VAL A 1 151 ? -2.780 3.015 2.376 1.00 92.06 151 VAL A CA 1
ATOM 1143 C C . VAL A 1 151 ? -2.097 4.368 2.607 1.00 92.06 151 VAL A C 1
ATOM 1145 O O . VAL A 1 151 ? -0.911 4.500 2.312 1.00 92.06 151 VAL A O 1
ATOM 1148 N N . PRO A 1 152 ? -2.780 5.401 3.120 1.00 90.06 152 PRO A N 1
ATOM 1149 C CA . PRO A 1 152 ? -2.125 6.667 3.430 1.00 90.06 152 PRO A CA 1
ATOM 1150 C C . PRO A 1 152 ? -1.141 6.479 4.593 1.00 90.06 152 PRO A C 1
ATOM 1152 O O . PRO A 1 152 ? -1.497 5.924 5.630 1.00 90.06 152 PRO A O 1
ATOM 1155 N N . GLY A 1 153 ? 0.097 6.947 4.435 1.00 88.44 153 GLY A N 1
ATOM 1156 C CA . GLY A 1 153 ? 1.119 6.794 5.466 1.00 88.44 153 GLY A CA 1
ATOM 1157 C C . GLY A 1 153 ? 2.506 7.235 5.019 1.00 88.44 153 GLY A C 1
ATOM 1158 O O . GLY A 1 153 ? 2.690 7.750 3.916 1.00 88.44 153 GLY A O 1
ATOM 1159 N N . ILE A 1 154 ? 3.478 7.028 5.904 1.00 89.50 154 ILE A N 1
ATOM 1160 C CA . ILE A 1 154 ? 4.897 7.263 5.635 1.00 89.50 154 ILE A CA 1
ATOM 1161 C C . ILE A 1 154 ? 5.508 5.947 5.159 1.00 89.50 154 ILE A C 1
ATOM 1163 O O . ILE A 1 154 ? 5.323 4.907 5.788 1.00 89.50 154 ILE A O 1
ATOM 1167 N N . TYR A 1 155 ? 6.242 6.007 4.052 1.00 93.12 155 TYR A N 1
ATOM 1168 C CA . TYR A 1 155 ? 6.847 4.845 3.415 1.00 93.12 155 TYR A CA 1
ATOM 1169 C C . TYR A 1 155 ? 8.368 4.945 3.433 1.00 93.12 155 TYR A C 1
ATOM 1171 O O . TYR A 1 155 ? 8.929 6.006 3.161 1.00 93.12 155 TYR A O 1
ATOM 1179 N N . PHE A 1 156 ? 9.025 3.820 3.704 1.00 94.19 156 PHE A N 1
ATOM 1180 C CA . PHE A 1 156 ? 10.471 3.673 3.606 1.00 94.19 156 PHE A CA 1
ATOM 1181 C C . PHE A 1 156 ? 10.815 2.861 2.356 1.00 94.19 156 PHE A C 1
ATOM 1183 O O . PHE A 1 156 ? 10.313 1.751 2.178 1.00 94.19 156 PHE A O 1
ATOM 1190 N N . PHE A 1 157 ? 11.674 3.412 1.501 1.00 94.81 157 PHE A N 1
ATOM 1191 C CA . PHE A 1 157 ? 12.156 2.749 0.293 1.00 94.81 157 PHE A CA 1
ATOM 1192 C C . PHE A 1 157 ? 13.670 2.591 0.373 1.00 94.81 157 PHE A C 1
ATOM 1194 O O . PHE A 1 157 ? 14.379 3.537 0.706 1.00 94.81 157 PHE A O 1
ATOM 1201 N N . ASN A 1 158 ? 14.157 1.404 0.027 1.00 94.69 158 ASN A N 1
ATOM 1202 C CA . ASN A 1 158 ? 15.577 1.111 -0.108 1.00 94.69 158 ASN A CA 1
ATOM 1203 C C . ASN A 1 158 ? 15.800 0.376 -1.436 1.00 94.69 158 ASN A C 1
ATOM 1205 O O . ASN A 1 158 ? 15.023 -0.511 -1.793 1.00 94.69 158 ASN A O 1
ATOM 1209 N N . VAL A 1 159 ? 16.841 0.765 -2.168 1.00 91.69 159 VAL A N 1
ATOM 1210 C CA . VAL A 1 159 ? 17.264 0.157 -3.429 1.00 91.69 159 VAL A CA 1
ATOM 1211 C C . VAL A 1 159 ? 18.758 -0.128 -3.340 1.00 91.69 159 VAL A C 1
ATOM 1213 O O . VAL A 1 159 ? 19.549 0.766 -3.055 1.00 91.69 159 VAL A O 1
ATOM 1216 N N . ASN A 1 160 ? 19.132 -1.373 -3.632 1.00 91.94 160 ASN A N 1
ATOM 1217 C CA . ASN A 1 160 ? 20.519 -1.793 -3.780 1.00 91.94 160 ASN A CA 1
ATOM 1218 C C . ASN A 1 160 ? 20.773 -2.167 -5.247 1.00 91.94 160 ASN A C 1
ATOM 1220 O O . ASN A 1 160 ? 20.018 -2.953 -5.825 1.00 91.94 160 ASN A O 1
ATOM 1224 N N . ILE A 1 161 ? 21.805 -1.579 -5.852 1.00 88.44 161 ILE A N 1
ATOM 1225 C CA . ILE A 1 161 ? 22.154 -1.756 -7.264 1.00 88.44 161 ILE A CA 1
ATOM 1226 C C . ILE A 1 161 ? 23.561 -2.335 -7.331 1.00 88.44 161 ILE A C 1
ATOM 1228 O O . ILE A 1 161 ? 24.528 -1.689 -6.937 1.00 88.44 161 ILE A O 1
ATOM 1232 N N . HIS A 1 162 ? 23.670 -3.539 -7.885 1.00 84.12 162 HIS A N 1
ATOM 1233 C CA . HIS A 1 162 ? 24.949 -4.159 -8.197 1.00 84.12 162 HIS A CA 1
ATOM 1234 C C . HIS A 1 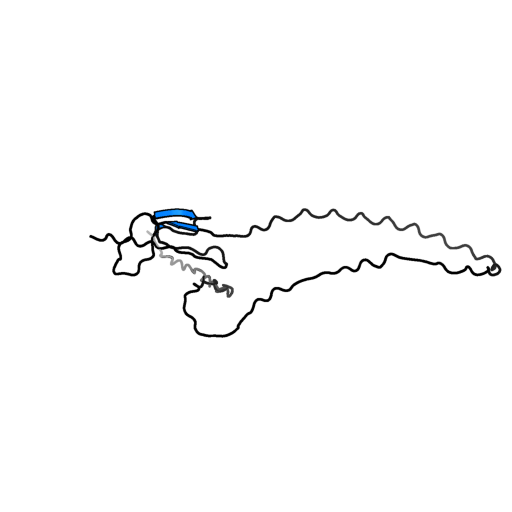162 ? 25.245 -3.982 -9.686 1.00 84.12 162 HIS A C 1
ATOM 1236 O O . HIS A 1 162 ? 24.489 -4.455 -10.534 1.00 84.12 162 HIS A O 1
ATOM 1242 N N . THR A 1 163 ? 26.342 -3.300 -10.007 1.00 81.75 163 THR A N 1
ATOM 1243 C CA . THR A 1 163 ? 26.854 -3.195 -11.374 1.00 81.75 163 THR A CA 1
ATOM 1244 C C . THR A 1 163 ? 27.928 -4.256 -11.584 1.00 81.75 163 THR A C 1
ATOM 1246 O O . THR A 1 163 ? 28.897 -4.333 -10.831 1.00 81.75 163 THR A O 1
ATOM 1249 N N . TRP A 1 164 ? 27.758 -5.097 -12.604 1.00 71.06 164 TRP A N 1
ATOM 1250 C CA . TRP A 1 164 ? 28.791 -6.041 -13.018 1.00 71.06 164 TRP A CA 1
ATOM 1251 C C . TRP A 1 164 ? 29.348 -5.568 -14.357 1.00 71.06 164 TRP A C 1
ATOM 1253 O O . TRP A 1 164 ? 28.644 -5.589 -15.363 1.00 71.06 164 TRP A O 1
ATOM 1263 N N . ASN A 1 165 ? 30.591 -5.088 -14.359 1.00 66.00 165 ASN A N 1
ATOM 1264 C CA . ASN A 1 165 ? 31.304 -4.805 -15.599 1.00 66.00 165 ASN A CA 1
ATOM 1265 C C . ASN A 1 165 ? 31.943 -6.108 -16.074 1.00 66.00 165 ASN A C 1
ATOM 1267 O O . ASN A 1 165 ? 32.837 -6.631 -15.405 1.00 66.00 165 ASN A O 1
ATOM 1271 N N . PHE A 1 166 ? 31.488 -6.630 -17.213 1.00 59.12 166 PHE A N 1
ATOM 1272 C CA . PHE A 1 166 ? 32.272 -7.610 -17.954 1.00 59.12 166 PHE A CA 1
ATOM 1273 C C . PHE A 1 166 ? 33.466 -6.847 -18.524 1.00 59.12 166 PHE A C 1
ATOM 1275 O O . PHE A 1 166 ? 33.316 -6.034 -19.430 1.00 59.12 166 PHE A O 1
ATOM 1282 N N . LYS A 1 167 ? 34.629 -7.013 -17.897 1.00 57.84 167 LYS A N 1
ATOM 1283 C CA . LYS A 1 167 ? 35.883 -6.524 -18.456 1.00 57.84 167 LYS A CA 1
ATOM 1284 C C . LYS A 1 167 ? 36.293 -7.551 -19.510 1.00 57.84 167 LYS A C 1
ATOM 1286 O O . LYS A 1 167 ? 36.537 -8.699 -19.143 1.00 57.84 167 LYS A O 1
ATOM 1291 N N . GLU A 1 168 ? 36.232 -7.152 -20.778 1.00 48.28 168 GLU A N 1
ATOM 1292 C CA . GLU A 1 168 ? 36.799 -7.902 -21.909 1.00 48.28 168 GLU A CA 1
ATOM 1293 C C . GLU A 1 168 ? 38.309 -8.114 -21.735 1.00 48.28 168 GLU A C 1
ATOM 1295 O O . GLU A 1 168 ? 38.975 -7.224 -21.144 1.00 48.28 168 GLU A O 1
#

Radius of gyration: 40.6 Å; chains: 1; bounding box: 92×39×129 Å

Sequence (168 aa):
MLSGCFGLLLLLPLVCCVPSPSRSPSRLCRRCCDQQDSPAATAQYQMPEVRTVINMTILKGDKGDKGDKGTPGKPGLEGSPGYRGPMGPKGSKGQAGTPGDACKIPHSSFSVGRRKSLHSLDYYQALVFDTVFVNLYEHFNMFKGKFYCYVPGIYFFNVNIHTWNFKE

Foldseek 3Di:
DDDDPPPDPDPDPPPPPDDDPDDDPDPPPDDPPPDDPDDDDPPDDDDDDDDDDDDPDPPDDDDDDDDDDDDDDDDDDDDDPDDDDDDDDDDDDDDDDDDDDDDDDDDWDWDFAAPDDDDDDPDDAQDAGDGTPDGPPNQADRRRNDGHCPDDDDDDDDDDDDDDDPDD

InterPro domains:
  IPR001073 C1q domain [PF00386] (110-166)
  IPR001073 C1q domain [PS50871] (103-168)
  IPR008160 Collagen triple helix repeat [PF01391] (61-100)
  IPR008983 Tumour necrosis factor-like domain superfamily [G3DSA:2.60.120.40] (98-168)
  IPR008983 Tumour necrosis factor-like domain superfamily [SSF49842] (106-165)
  IPR050392 Collagen/C1q domain-containing [PTHR15427] (60-162)

Secondary structure (DSSP, 8-state):
-----------------PPPS----------TTSPPP--------PPP---------------PPPPPPPPPPPPPPPPPPPPPPPPPPPPPPPPPPPPPPP-------EEEE--S--PPPSS------SEEEEEGGG-EETTTTEE---S-S---------------

Organism: Neolamprologus brichardi (NCBI:txid32507)